Protein AF-A0A9E0Q1V0-F1 (afdb_monomer_lite)

Radius of gyration: 15.87 Å; chains: 1; bounding box: 54×22×35 Å

Structure (mmCIF, N/CA/C/O backbone):
data_AF-A0A9E0Q1V0-F1
#
_entry.id   AF-A0A9E0Q1V0-F1
#
loop_
_atom_site.group_PDB
_atom_site.id
_atom_site.type_symbol
_atom_site.label_atom_id
_atom_site.label_alt_id
_atom_site.label_comp_id
_atom_site.label_asym_id
_atom_site.label_entity_id
_atom_site.label_seq_id
_atom_site.pdbx_PDB_ins_code
_atom_site.Cartn_x
_atom_site.Cartn_y
_atom_site.Cartn_z
_atom_site.occupancy
_atom_site.B_iso_or_equiv
_atom_site.auth_seq_id
_atom_site.auth_comp_id
_atom_site.auth_asym_id
_atom_site.auth_atom_id
_atom_site.pdbx_PDB_model_num
ATOM 1 N N . MET A 1 1 ? 2.303 -9.122 13.706 1.00 43.78 1 MET A N 1
ATOM 2 C CA . MET A 1 1 ? 2.933 -7.931 13.103 1.00 43.78 1 MET A CA 1
ATOM 3 C C . MET A 1 1 ? 3.259 -8.322 11.676 1.00 43.78 1 MET A C 1
ATOM 5 O O . MET A 1 1 ? 4.118 -9.174 11.501 1.00 43.78 1 MET A O 1
ATOM 9 N N . GLU A 1 2 ? 2.495 -7.845 10.695 1.00 57.03 2 GLU A N 1
ATOM 10 C CA . GLU A 1 2 ? 2.827 -8.080 9.285 1.00 57.03 2 GLU A CA 1
ATOM 11 C C . GLU A 1 2 ? 4.017 -7.189 8.924 1.00 57.03 2 GLU A C 1
ATOM 13 O O . GLU A 1 2 ? 4.013 -5.988 9.191 1.00 57.03 2 GLU A O 1
ATOM 18 N N . THR A 1 3 ? 5.084 -7.805 8.428 1.00 64.81 3 THR A N 1
ATOM 19 C CA . THR A 1 3 ? 6.318 -7.131 8.024 1.00 64.81 3 THR A CA 1
ATOM 20 C C . THR A 1 3 ? 6.032 -6.171 6.867 1.00 64.81 3 THR A C 1
ATOM 22 O O . THR A 1 3 ? 5.257 -6.532 5.980 1.00 64.81 3 THR A O 1
ATOM 25 N N . PRO A 1 4 ? 6.667 -4.984 6.816 1.00 80.44 4 PRO A N 1
ATOM 26 C CA . PRO A 1 4 ? 6.505 -4.091 5.680 1.00 80.44 4 PRO A CA 1
ATOM 27 C C . PRO A 1 4 ? 6.867 -4.787 4.365 1.00 80.44 4 PRO A C 1
ATOM 29 O O . PRO A 1 4 ? 7.969 -5.330 4.259 1.00 80.44 4 PRO A O 1
ATOM 32 N N . ALA A 1 5 ? 5.970 -4.735 3.382 1.00 86.94 5 ALA A N 1
ATOM 33 C CA . ALA A 1 5 ? 6.092 -5.450 2.112 1.00 86.94 5 ALA A CA 1
ATOM 34 C C . ALA A 1 5 ? 5.976 -4.495 0.921 1.00 86.94 5 ALA A C 1
ATOM 36 O O . ALA A 1 5 ? 5.217 -3.522 0.968 1.00 86.94 5 ALA A O 1
ATOM 37 N N . ASP A 1 6 ? 6.716 -4.784 -0.144 1.00 92.44 6 ASP A N 1
ATOM 38 C CA . ASP A 1 6 ? 6.602 -4.043 -1.395 1.00 92.44 6 ASP A CA 1
ATOM 39 C C . ASP A 1 6 ? 5.333 -4.462 -2.135 1.00 92.44 6 ASP A C 1
ATOM 41 O O . ASP A 1 6 ? 4.972 -5.641 -2.197 1.00 92.44 6 ASP A O 1
ATOM 45 N N . VAL A 1 7 ? 4.613 -3.469 -2.649 1.00 92.62 7 VAL A N 1
ATOM 46 C CA . VAL A 1 7 ? 3.269 -3.646 -3.188 1.00 92.62 7 VAL A CA 1
ATOM 47 C C . VAL A 1 7 ? 3.018 -2.801 -4.430 1.00 92.62 7 VAL A C 1
ATOM 49 O O . VAL A 1 7 ? 3.556 -1.703 -4.601 1.00 92.62 7 VAL A O 1
ATOM 52 N N . LEU A 1 8 ? 2.125 -3.304 -5.276 1.00 92.62 8 LEU A N 1
ATOM 53 C CA . LEU A 1 8 ? 1.444 -2.539 -6.309 1.00 92.62 8 LEU A CA 1
ATOM 54 C C . LEU A 1 8 ? 0.084 -2.097 -5.779 1.00 92.62 8 LEU A C 1
ATOM 56 O O . LEU A 1 8 ? -0.711 -2.911 -5.311 1.00 92.62 8 LEU A O 1
ATOM 60 N N . VAL A 1 9 ? -0.180 -0.799 -5.865 1.00 91.88 9 VAL A N 1
ATOM 61 C CA . VAL A 1 9 ? -1.387 -0.172 -5.339 1.00 91.88 9 VAL A CA 1
ATOM 62 C C . VAL A 1 9 ? -2.219 0.370 -6.492 1.00 91.88 9 VAL A C 1
ATOM 64 O O . VAL A 1 9 ? -1.756 1.217 -7.255 1.00 91.88 9 VAL A O 1
ATOM 67 N N . TYR A 1 10 ? -3.461 -0.091 -6.585 1.00 90.00 10 TYR A N 1
ATOM 68 C CA . TYR A 1 10 ? -4.474 0.420 -7.499 1.00 90.00 10 TYR A CA 1
ATOM 69 C C . TYR A 1 10 ? -5.510 1.174 -6.682 1.00 90.00 10 TYR A C 1
ATOM 71 O O . TYR A 1 10 ? -6.130 0.608 -5.778 1.00 90.00 10 TYR A O 1
ATOM 79 N N . PHE A 1 11 ? -5.709 2.448 -6.991 1.00 86.19 11 PHE A N 1
ATOM 80 C CA . PHE A 1 11 ? -6.747 3.235 -6.353 1.00 86.19 11 PHE A CA 1
ATOM 81 C C . PHE A 1 11 ? -7.286 4.290 -7.312 1.00 86.19 11 PHE A C 1
ATOM 83 O O . PHE A 1 11 ? -6.539 4.948 -8.033 1.00 86.19 11 PHE A O 1
ATOM 90 N N . ASP A 1 12 ? -8.610 4.403 -7.303 1.00 69.88 12 ASP A N 1
ATOM 91 C CA . ASP A 1 12 ? -9.455 5.190 -8.211 1.00 69.88 12 ASP A CA 1
ATOM 92 C C . ASP A 1 12 ? -8.923 6.613 -8.462 1.00 69.88 12 ASP A C 1
ATOM 94 O O . ASP A 1 12 ? -8.837 7.063 -9.603 1.00 69.88 12 ASP A O 1
ATOM 98 N N . SER A 1 13 ? -8.451 7.299 -7.419 1.00 68.06 13 SER A N 1
ATOM 99 C CA . SER A 1 13 ? -8.081 8.711 -7.525 1.00 68.06 13 SER A CA 1
ATOM 100 C C . SER A 1 13 ? -6.753 9.001 -8.238 1.00 68.06 13 SER A C 1
ATOM 102 O O . SER A 1 13 ? -6.444 10.176 -8.443 1.00 68.06 13 SER A O 1
ATOM 104 N N . ILE A 1 14 ? -5.967 7.991 -8.640 1.00 63.81 14 ILE A N 1
ATOM 105 C CA . ILE A 1 14 ? -4.722 8.196 -9.400 1.00 63.81 14 ILE A CA 1
ATOM 106 C C . ILE A 1 14 ? -4.736 7.401 -10.708 1.00 63.81 14 ILE A C 1
ATOM 108 O O . ILE A 1 14 ? -4.378 6.230 -10.750 1.00 63.81 14 ILE A O 1
ATOM 112 N N . THR A 1 15 ? -5.113 8.094 -11.785 1.00 65.00 15 THR A N 1
ATOM 113 C CA . THR A 1 15 ? -4.818 7.825 -13.212 1.00 65.00 15 THR A CA 1
ATOM 114 C C . THR A 1 15 ? -4.998 6.396 -13.756 1.00 65.00 15 THR A C 1
ATOM 116 O O . THR A 1 15 ? -4.569 6.138 -14.874 1.00 65.00 15 THR A O 1
ATOM 119 N N . GLY A 1 16 ? -5.634 5.469 -13.034 1.00 68.50 16 GLY A N 1
ATOM 120 C CA . GLY A 1 16 ? -5.853 4.085 -13.479 1.00 68.50 16 GLY A CA 1
ATOM 121 C C . GLY A 1 16 ? -4.587 3.221 -13.580 1.00 68.50 16 GLY A C 1
ATOM 122 O O . GLY A 1 16 ? -4.656 2.096 -14.064 1.00 68.50 16 GLY A O 1
ATOM 123 N N . GLU A 1 17 ? -3.438 3.717 -13.120 1.00 82.38 17 GLU A N 1
ATOM 124 C CA . GLU A 1 17 ? -2.163 2.997 -13.166 1.00 82.38 17 GLU A CA 1
ATOM 125 C C . GLU A 1 17 ? -1.780 2.474 -11.785 1.00 82.38 17 GLU A C 1
ATOM 127 O O . GLU A 1 17 ? -1.891 3.191 -10.787 1.00 82.38 17 GLU A O 1
ATOM 132 N N . ALA A 1 18 ? -1.228 1.260 -11.742 1.00 88.00 18 ALA A N 1
ATOM 133 C CA . ALA A 1 18 ? -0.610 0.729 -10.537 1.00 88.00 18 ALA A CA 1
ATOM 134 C C . ALA A 1 18 ? 0.529 1.645 -10.073 1.00 88.00 18 ALA A C 1
ATOM 136 O O . ALA A 1 18 ? 1.423 1.993 -10.850 1.00 88.00 18 ALA A O 1
ATOM 137 N N . LYS A 1 19 ? 0.533 2.009 -8.792 1.00 89.56 19 LYS A N 1
ATOM 138 C CA . LYS A 1 19 ? 1.638 2.741 -8.169 1.00 89.56 19 LYS A CA 1
ATOM 139 C C . LYS A 1 19 ? 2.430 1.804 -7.274 1.00 89.56 19 LYS A C 1
ATOM 141 O O . LYS A 1 19 ? 1.858 1.047 -6.494 1.00 89.56 19 LYS A O 1
ATOM 146 N N . ARG A 1 20 ? 3.757 1.860 -7.389 1.00 91.81 20 ARG A N 1
ATOM 147 C CA . ARG A 1 20 ? 4.653 1.133 -6.490 1.00 91.81 20 ARG A CA 1
ATOM 148 C C . ARG A 1 20 ? 4.637 1.783 -5.118 1.00 91.81 20 ARG A C 1
ATOM 150 O O . ARG A 1 20 ? 4.581 3.010 -4.994 1.00 91.81 20 ARG A O 1
ATOM 157 N N . GLY A 1 21 ? 4.719 0.965 -4.087 1.00 92.25 21 GLY A N 1
ATOM 158 C CA . GLY A 1 21 ? 4.878 1.454 -2.737 1.00 92.25 21 GLY A CA 1
ATOM 159 C C . GLY A 1 21 ? 5.259 0.357 -1.769 1.00 92.25 21 GLY A C 1
ATOM 160 O O . GLY A 1 21 ? 5.417 -0.801 -2.140 1.00 92.25 21 GLY A O 1
ATOM 161 N N . ARG A 1 22 ? 5.378 0.752 -0.508 1.00 94.06 22 ARG A N 1
ATOM 162 C CA . ARG A 1 22 ? 5.641 -0.152 0.604 1.00 94.06 22 ARG A CA 1
ATOM 163 C C . ARG A 1 22 ? 4.491 -0.092 1.590 1.00 94.06 22 ARG A C 1
ATOM 165 O O . ARG A 1 22 ? 4.219 0.981 2.133 1.00 94.06 22 ARG A O 1
ATOM 172 N N . LEU A 1 23 ? 3.829 -1.221 1.815 1.00 94.12 23 LEU A N 1
ATOM 173 C CA . LEU A 1 23 ? 2.818 -1.370 2.853 1.00 94.12 23 LEU A CA 1
ATOM 174 C C . LEU A 1 23 ? 3.505 -1.353 4.216 1.00 94.12 23 LEU A C 1
ATOM 176 O O . LEU A 1 23 ? 4.472 -2.078 4.431 1.00 94.12 23 LEU A O 1
ATOM 180 N N . LEU A 1 24 ? 3.026 -0.493 5.111 1.00 94.25 24 LEU A N 1
ATOM 181 C CA . LEU A 1 24 ? 3.559 -0.339 6.463 1.00 94.25 24 LEU A CA 1
ATOM 182 C C . L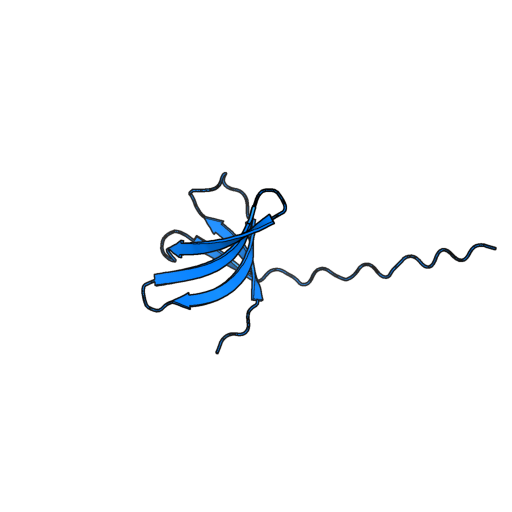EU A 1 24 ? 2.625 -0.975 7.492 1.00 94.25 24 LEU A C 1
ATOM 184 O O . LEU A 1 24 ? 3.083 -1.741 8.334 1.00 94.25 24 LEU A O 1
ATOM 188 N N . THR A 1 25 ? 1.326 -0.668 7.396 1.00 93.88 25 THR A N 1
ATOM 189 C CA . THR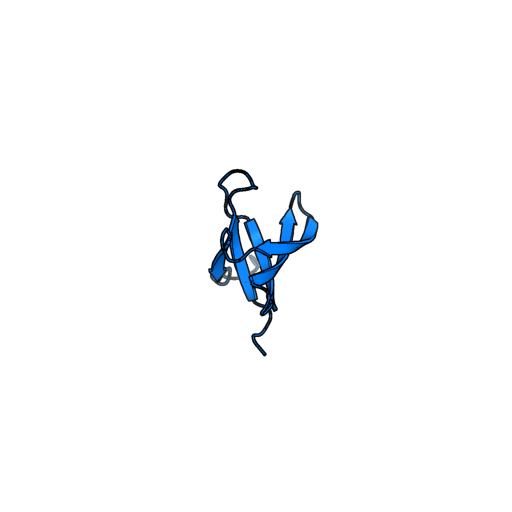 A 1 25 ? 0.313 -1.082 8.376 1.00 93.88 25 THR A CA 1
ATOM 190 C C . THR A 1 25 ? -1.060 -1.213 7.717 1.00 93.88 25 THR A C 1
ATOM 192 O O . THR A 1 25 ? -1.423 -0.410 6.853 1.00 93.88 25 THR A O 1
ATOM 195 N N . ILE A 1 26 ? -1.856 -2.179 8.181 1.00 93.62 26 ILE A N 1
ATOM 196 C CA . ILE A 1 26 ? -3.302 -2.243 7.939 1.00 93.62 26 ILE A CA 1
ATOM 197 C C . ILE A 1 26 ? -4.010 -1.778 9.214 1.00 93.62 26 ILE A C 1
ATOM 199 O O . ILE A 1 26 ? -3.942 -2.430 10.256 1.00 93.62 26 ILE A O 1
ATOM 203 N N . TRP A 1 27 ? -4.665 -0.624 9.146 1.00 95.12 27 TRP A N 1
ATOM 204 C CA . TRP A 1 27 ? -5.344 -0.010 10.281 1.00 95.12 27 TRP A CA 1
ATOM 205 C C . TRP A 1 27 ? -6.760 -0.587 10.457 1.00 95.12 27 TRP A C 1
ATOM 207 O O . TRP A 1 27 ? -7.510 -0.645 9.476 1.00 95.12 27 TRP A O 1
ATOM 217 N N . PRO A 1 28 ? -7.189 -0.936 11.689 1.00 93.94 28 PRO A N 1
ATOM 218 C CA . PRO A 1 28 ? -8.531 -1.473 11.955 1.00 93.94 28 PRO A CA 1
ATOM 219 C C . PRO A 1 28 ? -9.680 -0.555 11.520 1.00 93.94 28 PRO A C 1
ATOM 221 O O . PRO A 1 28 ? -10.791 -1.017 11.286 1.00 93.94 28 PRO A O 1
ATOM 224 N N . GLN A 1 29 ? -9.416 0.748 11.394 1.00 96.06 29 GLN A N 1
ATOM 225 C CA . GLN A 1 29 ? -10.372 1.757 10.935 1.00 96.06 29 GLN A CA 1
ATOM 226 C C . GLN A 1 29 ? -10.652 1.683 9.421 1.00 96.06 29 GLN A C 1
ATOM 228 O O . GLN A 1 29 ? -11.439 2.477 8.914 1.00 96.06 29 GLN A O 1
ATOM 233 N N . GLY A 1 30 ? -10.021 0.753 8.695 1.00 95.62 30 GLY A N 1
ATOM 234 C CA . GLY A 1 30 ? -10.271 0.529 7.272 1.00 95.62 30 GLY A CA 1
ATOM 235 C C . GLY A 1 30 ? -9.316 1.276 6.343 1.00 95.62 30 GLY A C 1
ATOM 236 O O . GLY A 1 30 ? -9.732 1.697 5.261 1.00 95.62 30 GLY A O 1
ATOM 237 N N . PHE A 1 31 ? -8.048 1.438 6.739 1.00 95.38 31 PHE A N 1
ATOM 238 C CA . PHE A 1 31 ? -7.030 2.131 5.941 1.00 95.38 31 PHE A CA 1
ATOM 239 C C . PHE A 1 31 ? -5.752 1.311 5.778 1.00 95.38 31 PHE A C 1
ATOM 241 O O . PHE A 1 31 ? -5.293 0.656 6.711 1.00 95.38 31 PHE A O 1
ATOM 248 N N . TYR A 1 32 ? -5.131 1.429 4.610 1.00 94.56 32 TYR A N 1
ATOM 249 C CA . TYR A 1 32 ? -3.743 1.049 4.390 1.00 94.56 32 TYR A CA 1
ATO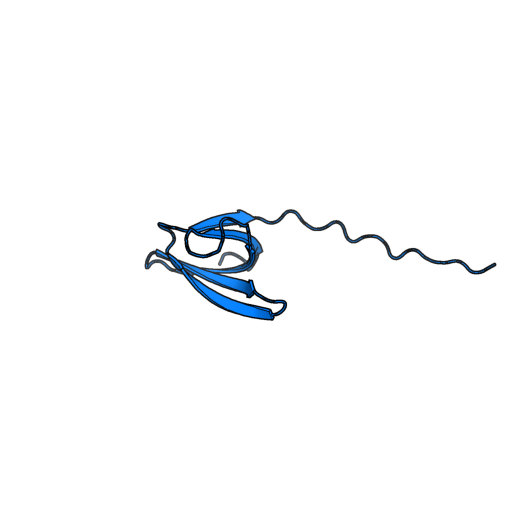M 250 C C . TYR A 1 32 ? -2.840 2.254 4.634 1.00 94.56 32 TYR A C 1
ATOM 252 O O . TYR A 1 32 ? -3.063 3.322 4.061 1.00 94.56 32 TYR A O 1
ATOM 260 N N . GLU A 1 33 ? -1.803 2.084 5.449 1.00 95.50 33 GLU A N 1
ATOM 261 C CA . GLU A 1 33 ? -0.686 3.023 5.511 1.00 95.50 33 GLU A CA 1
ATOM 262 C C . GLU A 1 33 ? 0.418 2.536 4.581 1.00 95.50 33 GLU A C 1
ATOM 264 O O . GLU A 1 33 ? 0.984 1.458 4.772 1.00 95.50 33 GLU A O 1
ATOM 269 N N . VAL A 1 34 ? 0.708 3.335 3.558 1.00 94.25 34 VAL A N 1
ATOM 270 C CA . VAL A 1 34 ? 1.655 2.996 2.495 1.00 94.25 34 VAL A CA 1
ATOM 271 C C . VAL A 1 34 ? 2.617 4.151 2.243 1.00 94.25 34 VAL A C 1
ATOM 273 O O . VAL A 1 34 ? 2.228 5.319 2.238 1.00 94.25 34 VAL A O 1
ATOM 276 N N . ASN A 1 35 ? 3.878 3.836 1.965 1.00 95.19 35 ASN A N 1
ATOM 277 C CA . ASN A 1 35 ? 4.788 4.775 1.313 1.00 95.19 35 ASN A CA 1
ATOM 278 C C . ASN A 1 35 ? 4.659 4.595 -0.200 1.00 95.19 35 ASN A C 1
ATOM 280 O O . ASN A 1 35 ? 5.221 3.655 -0.751 1.00 95.19 35 ASN A O 1
ATOM 284 N N . LEU A 1 36 ? 3.916 5.480 -0.864 1.00 92.69 36 LEU A N 1
ATOM 285 C CA . LEU A 1 36 ? 3.717 5.453 -2.315 1.00 92.69 36 LEU A CA 1
ATOM 286 C C . LEU A 1 36 ? 4.832 6.195 -3.043 1.00 92.69 36 LEU A C 1
ATOM 288 O O . LEU A 1 36 ? 5.202 7.298 -2.644 1.00 92.69 36 LEU A O 1
ATOM 292 N N . GLN A 1 37 ? 5.300 5.643 -4.157 1.00 90.81 37 GLN A N 1
ATOM 293 C CA . GLN A 1 37 ? 6.201 6.330 -5.071 1.00 90.81 37 GLN A CA 1
ATOM 294 C C . GLN A 1 37 ? 5.391 7.199 -6.045 1.00 90.81 37 GLN A C 1
ATOM 296 O O . GLN A 1 37 ? 4.667 6.695 -6.903 1.00 90.81 37 GLN A O 1
ATOM 301 N N . LEU A 1 38 ? 5.513 8.522 -5.923 1.00 85.44 38 LEU A N 1
ATOM 302 C CA . LEU A 1 38 ? 4.831 9.511 -6.760 1.00 85.44 38 LEU A CA 1
ATOM 303 C C . LEU A 1 38 ? 5.840 10.556 -7.244 1.00 85.44 38 LEU A C 1
ATOM 305 O O . LEU A 1 38 ? 6.522 11.185 -6.435 1.00 85.44 38 LEU A O 1
ATOM 309 N N . GLY A 1 39 ? 5.941 10.751 -8.563 1.00 83.69 39 GLY A N 1
ATOM 310 C CA . GLY A 1 39 ? 6.854 11.743 -9.148 1.00 83.69 39 GLY A CA 1
ATOM 311 C C . GLY A 1 39 ? 8.319 11.544 -8.734 1.00 83.69 39 GLY A C 1
ATOM 312 O O . GLY A 1 39 ? 9.008 12.513 -8.437 1.00 83.69 39 GLY A O 1
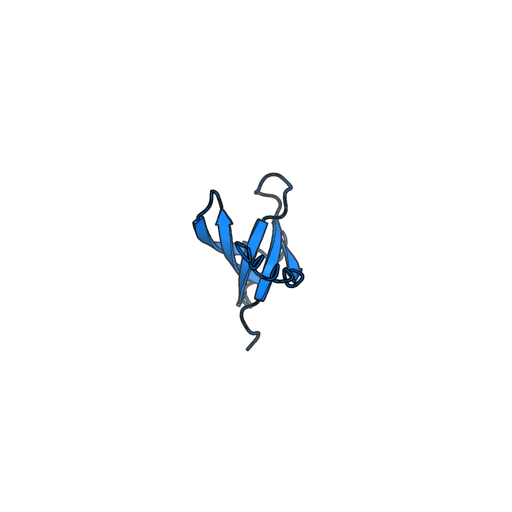ATOM 313 N N . GLY A 1 40 ? 8.768 10.289 -8.622 1.00 83.94 40 GLY A N 1
ATOM 314 C CA . GLY A 1 40 ? 10.138 9.938 -8.224 1.00 83.94 40 GLY A CA 1
ATOM 315 C C . GLY A 1 40 ? 10.438 10.032 -6.722 1.00 83.94 40 GLY A C 1
ATOM 316 O O . GLY A 1 40 ? 11.543 9.699 -6.314 1.00 83.94 40 GLY A O 1
ATOM 317 N N . SER A 1 41 ? 9.477 10.438 -5.887 1.00 88.56 41 SER A N 1
ATOM 318 C CA . SER A 1 41 ? 9.641 10.537 -4.429 1.00 88.56 41 SER A CA 1
ATOM 319 C C . SER A 1 41 ? 8.669 9.629 -3.682 1.00 88.56 41 SER A C 1
ATOM 321 O O . SER A 1 41 ? 7.546 9.408 -4.134 1.00 88.56 41 SER A O 1
ATOM 323 N N . TYR A 1 42 ? 9.067 9.148 -2.504 1.00 90.12 42 TYR A N 1
ATOM 324 C CA . TYR A 1 42 ? 8.168 8.410 -1.617 1.00 90.12 42 TYR A CA 1
ATOM 325 C C . TYR A 1 42 ? 7.349 9.363 -0.746 1.00 90.12 42 TYR A C 1
ATOM 327 O O . TYR A 1 42 ? 7.892 10.254 -0.094 1.00 90.12 42 TYR A O 1
ATOM 335 N N . ARG A 1 43 ? 6.031 9.160 -0.715 1.00 93.06 43 ARG A N 1
ATOM 336 C CA . ARG A 1 43 ? 5.092 9.902 0.128 1.00 93.06 43 ARG A CA 1
ATOM 337 C C . ARG A 1 43 ? 4.273 8.940 0.971 1.00 93.06 43 ARG A C 1
ATOM 339 O O . ARG A 1 43 ? 3.602 8.051 0.442 1.00 93.06 43 ARG A O 1
ATOM 346 N N . ARG A 1 44 ? 4.286 9.160 2.284 1.00 94.69 44 ARG A N 1
ATOM 347 C CA . ARG A 1 44 ? 3.404 8.444 3.202 1.0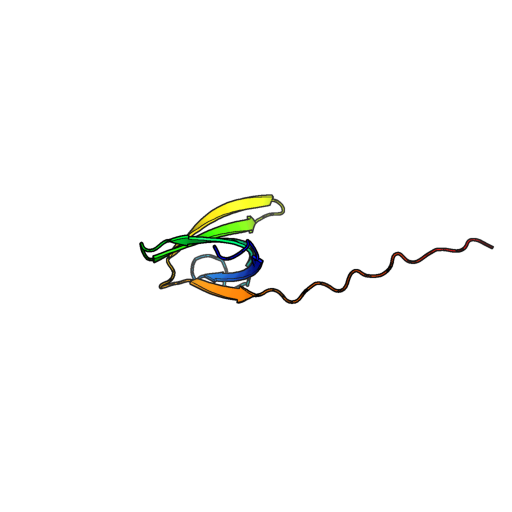0 94.69 44 ARG A CA 1
ATOM 348 C C . ARG A 1 44 ? 1.958 8.849 2.951 1.00 94.69 44 ARG A C 1
ATOM 350 O O . ARG A 1 44 ? 1.638 10.035 2.949 1.00 94.69 44 ARG A O 1
ATOM 357 N N . SER A 1 45 ? 1.116 7.853 2.733 1.00 92.88 45 SER A N 1
ATOM 358 C CA . SER A 1 45 ? -0.275 8.011 2.334 1.00 92.88 45 SER A CA 1
ATOM 359 C C . SER A 1 45 ? -1.162 7.062 3.136 1.00 92.88 45 SER A C 1
ATOM 361 O O . SER A 1 45 ? -0.762 5.939 3.445 1.00 92.88 45 SER A O 1
ATOM 363 N N . LEU A 1 46 ? -2.372 7.524 3.451 1.00 94.50 46 LEU A N 1
ATOM 364 C CA . LEU A 1 46 ? -3.446 6.707 4.010 1.00 94.50 46 LEU A CA 1
ATOM 365 C C . LEU A 1 46 ? -4.497 6.495 2.930 1.00 94.50 46 LEU A C 1
ATOM 367 O O . LEU A 1 46 ? -5.074 7.460 2.429 1.00 94.50 46 LEU A O 1
ATOM 371 N N . LEU A 1 47 ? -4.728 5.237 2.572 1.00 93.19 47 LEU A N 1
ATOM 372 C CA . LEU A 1 47 ? -5.661 4.871 1.515 1.00 93.19 47 LEU A CA 1
ATOM 373 C C . LEU A 1 47 ? -6.817 4.049 2.091 1.00 93.19 47 LEU A C 1
ATOM 375 O O . LEU A 1 47 ? -6.564 3.092 2.823 1.00 93.19 47 LEU A O 1
ATOM 379 N N . PRO A 1 48 ? -8.081 4.386 1.788 1.00 94.94 48 PRO A N 1
ATOM 380 C CA . PRO A 1 48 ? -9.223 3.627 2.282 1.00 94.94 48 PRO A CA 1
ATOM 381 C C . PRO A 1 48 ? -9.272 2.245 1.622 1.00 94.94 48 PRO A C 1
ATOM 383 O O . PRO A 1 48 ? -9.272 2.144 0.393 1.00 94.94 48 PRO A O 1
ATOM 386 N N . ILE A 1 49 ? -9.387 1.184 2.425 1.00 94.50 49 ILE A N 1
ATOM 387 C CA . ILE A 1 49 ? -9.431 -0.209 1.940 1.00 94.50 49 ILE A CA 1
ATOM 388 C C . ILE A 1 49 ? -10.575 -0.400 0.935 1.00 94.50 49 ILE A C 1
ATOM 390 O O . ILE A 1 49 ? -10.393 -1.008 -0.111 1.00 94.50 49 ILE A O 1
ATOM 394 N N . ALA A 1 50 ? -11.735 0.214 1.191 1.00 93.88 50 ALA A N 1
ATOM 395 C CA . ALA A 1 50 ? -12.922 0.102 0.340 1.00 93.88 50 ALA A CA 1
ATOM 396 C C . ALA A 1 50 ? -12.737 0.600 -1.111 1.00 93.88 50 ALA A C 1
ATOM 398 O O . ALA A 1 50 ? -13.599 0.349 -1.948 1.00 93.88 50 ALA A O 1
ATOM 399 N N . ARG A 1 51 ? -11.657 1.335 -1.411 1.00 91.81 51 ARG A N 1
ATOM 400 C CA . ARG A 1 51 ? -11.359 1.868 -2.755 1.00 91.81 51 ARG A CA 1
ATOM 401 C C . ARG A 1 51 ? -9.932 1.581 -3.217 1.00 91.81 51 ARG A C 1
ATOM 403 O O . ARG A 1 51 ? -9.466 2.196 -4.174 1.00 91.81 51 ARG A O 1
ATOM 410 N N . THR A 1 52 ? -9.236 0.693 -2.514 1.00 92.44 52 THR A N 1
ATOM 411 C CA . THR A 1 52 ? -7.823 0.416 -2.755 1.00 92.44 52 THR A CA 1
ATOM 412 C C . THR A 1 52 ? -7.623 -1.074 -2.903 1.00 92.44 52 THR A C 1
ATOM 414 O O . THR A 1 52 ? -7.968 -1.846 -2.013 1.00 92.44 52 THR A O 1
ATOM 417 N N . PHE A 1 53 ? -7.023 -1.469 -4.015 1.00 91.44 53 PHE A N 1
ATOM 418 C CA . PHE A 1 53 ? -6.594 -2.834 -4.249 1.00 91.44 53 PHE A CA 1
ATOM 419 C C . PHE A 1 53 ? -5.066 -2.897 -4.160 1.00 91.44 53 PHE A C 1
ATOM 421 O O . PHE A 1 53 ? -4.370 -2.084 -4.771 1.00 91.44 53 PHE A O 1
ATOM 428 N N . ILE A 1 54 ? -4.548 -3.833 -3.363 1.00 91.31 54 ILE A N 1
ATOM 429 C CA . ILE A 1 54 ? -3.113 -4.024 -3.125 1.00 91.31 54 ILE A CA 1
ATOM 430 C C . ILE A 1 54 ? -2.718 -5.418 -3.607 1.00 91.31 54 ILE A C 1
ATOM 432 O O . ILE A 1 54 ? -3.346 -6.406 -3.234 1.00 91.31 54 ILE A O 1
ATOM 436 N N . LEU A 1 55 ? -1.651 -5.492 -4.399 1.00 91.00 55 LEU A N 1
ATOM 437 C CA . LEU A 1 55 ? -0.973 -6.735 -4.760 1.00 91.00 55 LEU A CA 1
ATOM 438 C C . LEU A 1 55 ? 0.431 -6.730 -4.167 1.00 91.00 55 LEU A C 1
ATOM 440 O O . LEU A 1 55 ? 1.107 -5.705 -4.218 1.00 91.00 55 LEU A O 1
ATOM 444 N N . ALA A 1 56 ? 0.887 -7.870 -3.653 1.00 89.50 56 ALA A N 1
ATOM 445 C CA . ALA A 1 56 ? 2.303 -8.047 -3.348 1.00 89.50 56 ALA A CA 1
ATOM 446 C C . ALA A 1 56 ? 3.117 -7.878 -4.638 1.00 89.50 56 ALA A C 1
ATOM 448 O O . ALA A 1 56 ? 2.747 -8.423 -5.680 1.00 89.50 56 ALA A O 1
ATOM 449 N N . ALA A 1 57 ? 4.190 -7.095 -4.581 1.00 84.44 57 ALA A N 1
ATOM 450 C CA . ALA A 1 57 ? 5.106 -6.986 -5.703 1.00 84.44 57 ALA A CA 1
ATOM 451 C C . ALA A 1 57 ? 5.920 -8.284 -5.818 1.00 84.44 57 ALA A C 1
ATOM 453 O O . ALA A 1 57 ? 6.375 -8.828 -4.809 1.00 84.44 57 ALA A O 1
ATOM 454 N N . GLU A 1 58 ? 6.105 -8.781 -7.043 1.00 77.38 58 GLU A N 1
ATOM 455 C CA . GLU A 1 58 ? 7.096 -9.829 -7.287 1.00 77.38 58 GLU A CA 1
ATOM 456 C C . GLU A 1 58 ? 8.496 -9.286 -6.965 1.00 77.38 58 GLU A C 1
ATOM 458 O O . GLU A 1 58 ? 8.768 -8.111 -7.240 1.00 77.38 58 GLU A O 1
ATOM 463 N N . PRO A 1 59 ? 9.389 -10.105 -6.383 1.00 64.69 59 P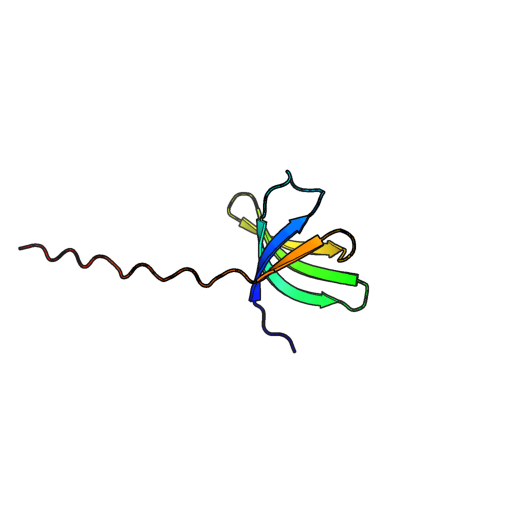RO A N 1
ATOM 464 C CA . PRO A 1 59 ? 10.766 -9.693 -6.173 1.00 64.69 59 PRO A CA 1
ATOM 465 C C . PRO A 1 59 ? 11.397 -9.383 -7.531 1.00 64.69 59 PRO A C 1
ATOM 467 O O . PRO A 1 59 ? 11.446 -10.236 -8.418 1.00 64.69 59 PRO A O 1
ATOM 470 N N . GLU A 1 60 ? 11.878 -8.154 -7.704 1.00 60.44 60 GLU A N 1
ATOM 471 C CA . GLU A 1 60 ? 12.705 -7.814 -8.856 1.00 60.44 60 GLU A CA 1
ATOM 472 C C . GLU A 1 60 ? 13.976 -8.664 -8.770 1.00 60.44 60 GLU A C 1
ATOM 474 O O . GLU A 1 60 ? 14.747 -8.537 -7.821 1.00 60.44 60 GLU A O 1
ATOM 479 N N . LEU A 1 61 ? 14.164 -9.576 -9.731 1.00 56.34 61 LEU A N 1
ATOM 480 C CA . LEU A 1 61 ? 15.417 -10.311 -9.883 1.00 56.34 61 LEU A CA 1
ATOM 481 C C . LEU A 1 61 ? 16.530 -9.271 -10.011 1.00 56.34 61 LEU A C 1
ATOM 483 O O . LEU A 1 61 ? 16.564 -8.523 -10.993 1.00 56.34 61 LEU A O 1
ATOM 487 N N . GLU A 1 62 ? 17.408 -9.198 -9.009 1.00 57.44 62 GLU A N 1
ATOM 488 C CA . GLU A 1 62 ? 18.618 -8.391 -9.087 1.00 57.44 62 GLU A CA 1
ATOM 489 C C . GLU A 1 62 ? 19.350 -8.811 -10.364 1.00 57.44 62 GLU A C 1
ATOM 491 O O . GLU A 1 62 ? 19.783 -9.955 -10.506 1.00 57.44 62 GLU A O 1
ATOM 496 N N . ARG A 1 63 ? 19.421 -7.910 -11.350 1.00 56.16 63 ARG A N 1
ATOM 497 C CA . ARG A 1 63 ? 20.280 -8.136 -12.510 1.00 56.16 63 ARG A CA 1
ATOM 498 C C . ARG A 1 63 ? 21.696 -8.197 -11.962 1.00 56.16 63 ARG A C 1
ATOM 500 O O . ARG A 1 63 ? 22.169 -7.191 -11.432 1.00 56.16 63 ARG A O 1
ATOM 507 N N . GLU A 1 64 ? 22.335 -9.362 -12.060 1.00 62.09 64 GLU A N 1
ATOM 508 C CA . GLU A 1 64 ? 23.747 -9.501 -11.715 1.00 62.09 64 GLU A CA 1
ATOM 509 C C . GLU A 1 64 ? 24.524 -8.373 -12.411 1.00 62.09 64 GLU A C 1
ATOM 511 O O . GLU A 1 64 ? 24.288 -8.118 -13.601 1.00 62.09 64 GLU A O 1
ATOM 516 N N . PRO A 1 65 ? 25.392 -7.641 -11.692 1.00 59.94 65 PRO A N 1
ATOM 517 C CA . PRO A 1 65 ? 26.187 -6.604 -12.320 1.00 59.94 65 PRO A CA 1
ATOM 518 C C . PRO A 1 65 ? 27.004 -7.258 -13.435 1.00 59.94 65 PRO A C 1
ATOM 520 O O . PRO A 1 65 ? 27.732 -8.220 -13.197 1.00 59.94 65 PRO A O 1
ATOM 523 N N . LEU A 1 66 ? 26.850 -6.753 -14.662 1.00 61.41 66 LEU A N 1
ATOM 524 C CA . LEU A 1 66 ? 27.686 -7.142 -15.790 1.00 61.41 66 LEU A CA 1
ATOM 525 C C . LEU A 1 66 ? 29.132 -6.828 -15.403 1.00 61.41 66 LEU A C 1
ATOM 527 O O . LEU A 1 66 ? 29.531 -5.667 -15.358 1.00 61.41 66 LEU A O 1
ATOM 531 N N . ILE A 1 67 ? 29.901 -7.861 -15.063 1.00 65.19 67 ILE A N 1
ATOM 532 C CA . ILE A 1 67 ? 31.342 -7.735 -14.886 1.00 65.19 67 ILE A CA 1
ATOM 533 C C . ILE A 1 67 ? 31.907 -7.514 -16.289 1.00 65.19 67 ILE A C 1
ATOM 535 O O . ILE A 1 67 ? 32.096 -8.461 -17.053 1.00 65.19 67 ILE A O 1
ATOM 539 N N . GLU A 1 68 ? 32.133 -6.254 -16.651 1.00 63.38 68 GLU A N 1
ATOM 540 C CA . GLU A 1 68 ? 32.928 -5.900 -17.822 1.00 63.38 68 GLU A CA 1
ATOM 541 C C . GLU A 1 68 ? 34.385 -6.275 -17.522 1.00 63.38 68 GLU A C 1
ATOM 543 O O . GLU A 1 68 ? 35.120 -5.553 -16.852 1.00 63.38 68 GLU A O 1
ATOM 548 N N . ILE A 1 69 ? 34.791 -7.469 -17.956 1.00 65.56 69 ILE A N 1
ATOM 549 C CA . ILE A 1 69 ? 36.198 -7.866 -17.958 1.00 65.56 69 ILE A CA 1
ATOM 550 C C . ILE A 1 69 ? 36.840 -7.178 -19.167 1.00 65.56 69 ILE A C 1
ATOM 552 O O . ILE A 1 69 ? 36.755 -7.684 -20.288 1.00 65.56 69 ILE A O 1
ATOM 556 N N . GLU A 1 70 ? 37.454 -6.015 -18.953 1.00 67.12 70 GLU A N 1
ATOM 557 C CA . GLU A 1 70 ? 38.371 -5.421 -19.930 1.00 67.12 70 GLU A CA 1
ATOM 558 C C . GLU A 1 70 ? 39.557 -6.381 -20.150 1.00 67.12 70 GLU A C 1
ATOM 560 O O . GLU A 1 70 ? 40.154 -6.878 -19.190 1.00 67.12 70 GLU A O 1
ATOM 565 N N . ARG A 1 71 ? 39.866 -6.690 -21.416 1.00 61.47 71 ARG A N 1
ATOM 566 C CA . ARG A 1 71 ? 40.965 -7.574 -21.833 1.00 61.47 71 ARG A CA 1
ATOM 567 C C . ARG A 1 71 ? 42.004 -6.802 -22.629 1.00 61.47 71 ARG A C 1
ATOM 569 O O . ARG A 1 71 ? 41.582 -5.991 -23.481 1.00 61.47 71 ARG A O 1
#

Sequence (71 aa):
METPADVLVYFDSITGEAKRGRLLTIWPQGFYEVNLQLGGSYRRSLLPIARTFILAAEPELEREPLIEIER

Secondary structure (DSSP, 8-state):
-PPPEEEEEEETTSTTS-EEEEEEEEETTTEEEEEEEETTEEEEEEEEGGGEEEEEPPP------------

pLDDT: mean 82.55, std 14.12, range [43.78, 96.06]

Foldseek 3Di:
DDDWAWKFKAFDVPDRGTWIWIFDDQDPVQWTFIQTQDPNHTDTDIDGNVGMDIDGDDPDDPPDPPPPPDD